Protein AF-A0A8S0UCQ6-F1 (afdb_monomer_lite)

Radius of gyration: 22.02 Å; chains: 1; bounding box: 32×69×56 Å

Organism: NCBI:txid158383

InterPro domains:
  IPR006773 Proteasomal ubiquitin receptor Rpn13/ADRM1 [PTHR12225] (1-92)
  IPR032368 RPN13, DEUBAD domain [PF16550] (2-81)
  IPR038108 RPN13, DEUBAD domain superfamily [G3DSA:1.10.2020.20] (1-86)

Sequence (111 aa):
LGLGDILKPEFILPLIDELPLEQQLGQWTSEELIELLQCSPFRQQLDSFTYVLRTGQIDLTQFGINPSKYKLTAPSFLEALEDYVSDESEQLGSDLRSQPCNRGDPVDEGQ

Secondary structure (DSSP, 8-state):
--HHHHS-HHHHHHHHHHS-HHHHS-S--HHHHHHHHH-HHHHHHHHHHHHHHHHT---GGGGT--TTTS-SSHHHHHHHHHHHHHHHHHHHTTTTS--------------

Structure (mmCIF, N/CA/C/O backbone):
data_AF-A0A8S0UCQ6-F1
#
_entry.id   AF-A0A8S0UCQ6-F1
#
loop_
_atom_site.group_PDB
_atom_site.id
_atom_site.type_symbol
_atom_site.label_atom_id
_atom_site.label_alt_id
_atom_site.label_comp_id
_atom_site.label_asym_id
_atom_site.label_entity_id
_atom_site.label_seq_id
_atom_site.pdbx_PDB_ins_code
_atom_site.Cartn_x
_atom_site.Cartn_y
_atom_site.Cartn_z
_atom_site.occupancy
_atom_site.B_iso_or_equiv
_atom_site.auth_seq_id
_atom_site.auth_comp_id
_atom_site.auth_asym_id
_atom_site.auth_atom_id
_atom_site.pdbx_PDB_model_num
ATOM 1 N N . LEU A 1 1 ? -7.360 6.181 -10.406 1.00 63.56 1 LEU A N 1
ATOM 2 C CA . LEU A 1 1 ? -7.220 4.771 -10.006 1.00 63.56 1 LEU A CA 1
ATOM 3 C C . LEU A 1 1 ? -5.779 4.512 -9.609 1.00 63.56 1 LEU A C 1
ATOM 5 O O . LEU A 1 1 ? -4.982 3.972 -10.377 1.00 63.56 1 LEU A O 1
ATOM 9 N N . GLY A 1 2 ? -5.440 5.047 -8.441 1.00 75.19 2 GLY A N 1
ATOM 10 C CA . GLY A 1 2 ? -4.283 4.659 -7.643 1.00 75.19 2 GLY A CA 1
ATOM 11 C C . GLY A 1 2 ? -4.736 3.897 -6.402 1.00 75.19 2 GLY A C 1
ATOM 12 O O . GLY A 1 2 ? -5.935 3.758 -6.165 1.00 75.19 2 GLY A O 1
ATOM 13 N N . LEU A 1 3 ? -3.792 3.423 -5.593 1.00 80.94 3 LEU A N 1
ATOM 14 C CA . LEU A 1 3 ? -4.120 2.652 -4.388 1.00 80.94 3 LEU A CA 1
ATOM 15 C C . LEU A 1 3 ? -4.932 3.472 -3.369 1.00 80.94 3 LEU A C 1
ATOM 17 O O . LEU A 1 3 ? -5.806 2.930 -2.702 1.00 80.94 3 LEU A O 1
ATOM 21 N N . GLY A 1 4 ? -4.741 4.795 -3.323 1.00 82.50 4 GLY A N 1
ATOM 22 C CA . GLY A 1 4 ? -5.545 5.692 -2.483 1.00 82.50 4 GLY A CA 1
ATOM 23 C C . GLY A 1 4 ? -7.031 5.793 -2.870 1.00 82.50 4 GLY A C 1
ATOM 24 O O . GLY A 1 4 ? -7.839 6.232 -2.047 1.00 82.50 4 GLY A O 1
ATOM 25 N N . ASP A 1 5 ? -7.403 5.385 -4.092 1.00 83.50 5 ASP A N 1
ATOM 26 C CA . ASP A 1 5 ? -8.805 5.282 -4.523 1.00 83.50 5 ASP A CA 1
ATOM 27 C C . ASP A 1 5 ? -9.465 3.981 -4.035 1.00 83.50 5 ASP A C 1
ATOM 29 O O . ASP A 1 5 ? -10.686 3.938 -3.901 1.00 83.50 5 ASP A O 1
ATOM 33 N N . ILE A 1 6 ? -8.657 2.942 -3.791 1.00 84.31 6 ILE A N 1
ATOM 34 C CA . ILE A 1 6 ? -9.086 1.598 -3.376 1.00 84.31 6 ILE A CA 1
ATOM 35 C C . ILE A 1 6 ? -9.150 1.515 -1.847 1.00 84.31 6 ILE A C 1
ATOM 37 O O . ILE A 1 6 ? -10.105 0.984 -1.294 1.00 84.31 6 ILE A O 1
ATOM 41 N N . LEU A 1 7 ? -8.182 2.119 -1.152 1.00 84.50 7 LEU A N 1
ATOM 42 C CA . LEU A 1 7 ? -8.094 2.142 0.314 1.00 84.50 7 LEU A CA 1
ATOM 43 C C . LEU A 1 7 ? -8.997 3.207 0.958 1.00 84.50 7 LEU A C 1
ATOM 45 O O . LEU A 1 7 ? -8.630 3.852 1.942 1.00 84.50 7 LEU A O 1
ATOM 49 N N . LYS A 1 8 ? -10.173 3.461 0.379 1.00 85.69 8 LYS A N 1
ATOM 50 C CA . LYS A 1 8 ? -11.120 4.411 0.964 1.00 85.69 8 LYS A CA 1
ATOM 51 C C . LYS A 1 8 ? -11.872 3.776 2.134 1.00 85.69 8 LYS A C 1
ATOM 53 O O . LYS A 1 8 ? -12.221 2.601 2.053 1.00 85.69 8 LYS A O 1
ATOM 58 N N . PRO A 1 9 ? -12.214 4.561 3.171 1.00 84.50 9 PRO A N 1
ATOM 59 C CA . PRO A 1 9 ? -12.969 4.072 4.324 1.00 84.50 9 PRO A CA 1
ATOM 60 C C . PRO A 1 9 ? -14.254 3.338 3.931 1.00 84.50 9 PRO A C 1
ATOM 62 O O . PRO A 1 9 ? -14.562 2.308 4.511 1.00 84.50 9 PRO A O 1
ATOM 65 N N . GLU A 1 10 ? -14.957 3.817 2.900 1.00 87.19 10 GLU A N 1
ATOM 66 C CA . GLU A 1 10 ? -16.186 3.199 2.382 1.00 87.19 10 GLU A CA 1
ATOM 67 C C . GLU A 1 10 ? -16.016 1.749 1.896 1.00 87.19 10 GLU A C 1
ATOM 69 O O . GLU A 1 10 ? -16.975 0.983 1.933 1.00 87.19 10 GLU A O 1
ATOM 74 N N . PHE A 1 11 ? -14.808 1.364 1.473 1.00 86.00 11 PHE A N 1
ATOM 75 C CA . PHE A 1 11 ? -14.488 0.000 1.045 1.00 86.00 11 PHE A CA 1
ATOM 76 C C . PHE A 1 11 ? -13.782 -0.805 2.132 1.00 86.00 11 PHE A C 1
ATOM 78 O O . PHE A 1 11 ? -13.908 -2.023 2.159 1.00 86.00 11 PHE A O 1
ATOM 85 N N . ILE A 1 12 ? -13.046 -0.138 3.023 1.00 84.62 12 ILE A N 1
ATOM 86 C CA . ILE A 1 12 ? -12.258 -0.803 4.062 1.00 84.62 12 ILE A CA 1
ATOM 87 C C . ILE A 1 12 ? -13.103 -1.131 5.293 1.00 84.62 12 ILE A C 1
ATOM 89 O O . ILE A 1 12 ? -12.995 -2.240 5.791 1.00 84.62 12 ILE A O 1
ATOM 93 N N . LEU A 1 13 ? -13.982 -0.234 5.752 1.00 84.00 13 LEU A N 1
ATOM 94 C CA . LEU A 1 13 ? -14.845 -0.462 6.921 1.00 84.00 13 LEU A CA 1
ATOM 95 C C . LEU A 1 13 ? -15.597 -1.808 6.905 1.00 84.00 13 LEU A C 1
ATOM 97 O O . LEU A 1 13 ? -15.475 -2.536 7.885 1.00 84.00 13 LEU A O 1
ATOM 101 N N . PRO A 1 14 ? -16.306 -2.199 5.825 1.00 84.75 14 PRO A N 1
ATOM 102 C CA . PRO A 1 14 ? -16.967 -3.505 5.799 1.00 84.75 14 PRO A CA 1
ATOM 103 C C . PRO A 1 14 ? -15.980 -4.682 5.883 1.00 84.75 14 PRO A C 1
ATOM 105 O O . PRO A 1 14 ? -16.322 -5.717 6.438 1.00 84.75 14 PRO A O 1
ATOM 108 N N . LEU A 1 15 ? -14.743 -4.524 5.394 1.00 81.94 15 LEU A N 1
ATOM 109 C CA . LEU A 1 15 ? -13.702 -5.552 5.503 1.00 81.94 15 LEU A CA 1
ATOM 110 C C . LEU A 1 15 ? -13.125 -5.643 6.920 1.00 81.94 15 LEU A C 1
ATOM 112 O O . LEU A 1 15 ? -12.771 -6.733 7.353 1.00 81.94 15 LEU A O 1
ATOM 116 N N . ILE A 1 16 ? -13.035 -4.520 7.642 1.00 79.31 16 ILE A N 1
ATOM 117 C CA . ILE A 1 16 ? -12.630 -4.505 9.056 1.00 79.31 16 ILE A CA 1
ATOM 118 C C . ILE A 1 16 ? -13.624 -5.302 9.902 1.00 79.31 16 ILE A C 1
ATOM 120 O O . ILE A 1 16 ? -13.202 -6.039 10.785 1.00 79.31 16 ILE A O 1
ATOM 124 N N . ASP A 1 17 ? -14.921 -5.170 9.625 1.00 77.00 17 ASP A N 1
ATOM 125 C CA . ASP A 1 17 ? -15.963 -5.877 10.375 1.00 77.00 17 ASP A CA 1
ATOM 126 C C . ASP A 1 17 ? -15.998 -7.386 10.063 1.00 77.00 17 ASP A C 1
ATOM 128 O O . ASP A 1 17 ? -16.391 -8.189 10.912 1.00 77.00 17 ASP A O 1
ATOM 132 N N . GLU A 1 18 ? -15.597 -7.787 8.853 1.00 80.00 18 GLU A N 1
ATOM 133 C CA . GLU A 1 18 ? -15.599 -9.189 8.413 1.00 80.00 18 GLU A CA 1
ATOM 134 C C . GLU A 1 18 ? -14.298 -9.942 8.740 1.00 80.00 18 GLU A C 1
ATOM 136 O O . GLU A 1 18 ? -14.313 -11.169 8.870 1.00 80.00 18 GLU A O 1
ATOM 141 N N . LEU A 1 19 ? -13.172 -9.236 8.880 1.00 73.81 19 LEU A N 1
ATOM 142 C CA . LEU A 1 19 ? -11.853 -9.829 9.096 1.00 73.81 19 LEU A CA 1
ATOM 143 C C . LEU A 1 19 ? -11.388 -9.634 10.547 1.00 73.81 19 LEU A C 1
ATOM 145 O O . LEU A 1 19 ? -11.574 -8.560 11.112 1.00 73.81 19 LEU A O 1
ATOM 149 N N . PRO A 1 20 ? -10.691 -10.612 11.157 1.00 68.50 20 PRO A N 1
ATOM 150 C CA . PRO A 1 20 ? -10.095 -10.462 12.484 1.00 68.50 20 PRO A CA 1
ATOM 151 C C . PRO A 1 20 ? -8.831 -9.583 12.421 1.00 68.50 20 PRO A C 1
ATOM 153 O O . PRO A 1 20 ? -7.723 -10.021 12.732 1.00 68.50 20 PRO A O 1
ATOM 156 N N . LEU A 1 21 ? -8.979 -8.330 11.988 1.00 68.00 21 LEU A N 1
ATOM 157 C CA . LEU A 1 21 ? -7.877 -7.407 11.718 1.00 68.00 21 LEU A CA 1
ATOM 158 C C . LEU A 1 21 ? -7.006 -7.129 12.940 1.00 68.00 21 LEU A C 1
ATOM 160 O O . LEU A 1 21 ? -5.801 -6.941 12.800 1.00 68.00 21 LEU A O 1
ATOM 164 N N . GLU A 1 22 ? -7.588 -7.183 14.130 1.00 65.69 22 GLU A N 1
ATOM 165 C CA . GLU A 1 22 ? -6.890 -7.032 15.409 1.00 65.69 22 GLU A CA 1
ATOM 166 C C . GLU A 1 22 ? -5.802 -8.108 15.607 1.00 65.69 22 GLU A C 1
ATOM 168 O O . GLU A 1 22 ? -4.804 -7.880 16.284 1.00 65.69 22 GLU A O 1
ATOM 173 N N . GLN A 1 23 ? -5.942 -9.285 14.983 1.00 65.81 23 GLN A N 1
ATOM 174 C CA . GLN A 1 23 ? -4.930 -10.349 15.044 1.00 65.81 23 GLN A CA 1
ATOM 175 C C . GLN A 1 23 ? -3.798 -10.148 14.029 1.00 65.81 23 GLN A C 1
ATOM 177 O O . GLN A 1 23 ? -2.691 -10.634 14.245 1.00 65.81 23 GLN A O 1
ATOM 182 N N . GLN A 1 24 ? -4.063 -9.430 12.937 1.00 66.25 24 GLN A N 1
ATOM 183 C CA . GLN A 1 24 ? -3.153 -9.268 11.796 1.00 66.25 24 GLN A CA 1
ATOM 184 C C . GLN A 1 24 ? -2.380 -7.943 11.839 1.00 66.25 24 GLN A C 1
ATOM 186 O O . GLN A 1 24 ? -1.185 -7.898 11.560 1.00 66.25 24 GLN A O 1
ATOM 191 N N . LEU A 1 25 ? -3.043 -6.859 12.237 1.00 67.12 25 LEU A N 1
ATOM 192 C CA . LEU A 1 25 ? -2.465 -5.516 12.341 1.00 67.12 25 LEU A CA 1
ATOM 193 C C . LEU A 1 25 ? -1.882 -5.233 13.733 1.00 67.12 25 LEU A C 1
ATOM 195 O O . LEU A 1 25 ? -1.276 -4.186 13.964 1.00 67.12 25 LEU A O 1
ATOM 199 N N . GLY A 1 26 ? -2.032 -6.179 14.663 1.00 72.44 26 GLY A N 1
ATOM 200 C CA . GLY A 1 26 ? -1.531 -6.077 16.026 1.00 72.44 26 GLY A CA 1
ATOM 201 C C . GLY A 1 26 ? -2.344 -5.093 16.868 1.00 72.44 26 GLY A C 1
ATOM 202 O O . GLY A 1 26 ? -3.549 -5.232 17.014 1.00 7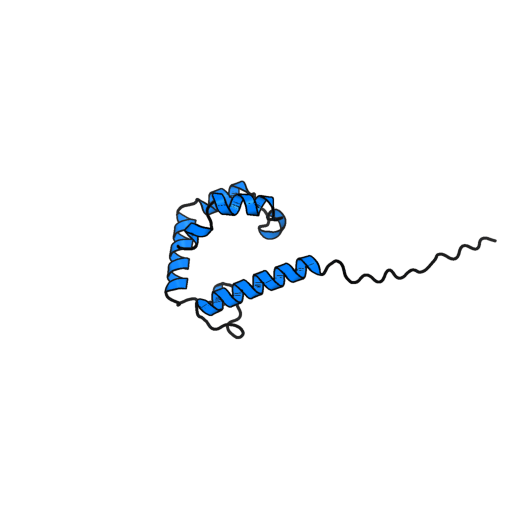2.44 26 GLY A O 1
ATOM 203 N N . GLN A 1 27 ? -1.675 -4.103 17.466 1.00 68.62 27 GLN A N 1
ATOM 204 C CA . GLN A 1 27 ? -2.263 -3.206 18.477 1.00 68.62 27 GLN A CA 1
ATOM 205 C C . GLN A 1 27 ? -3.147 -2.080 17.904 1.00 68.62 27 GLN A C 1
ATOM 207 O O . GLN A 1 27 ? -3.560 -1.199 18.651 1.00 68.62 27 GLN A O 1
ATOM 212 N N . TRP A 1 28 ? -3.395 -2.079 16.595 1.00 78.12 28 TRP A N 1
ATOM 213 C CA . TRP A 1 28 ? -4.130 -1.015 15.917 1.00 78.12 28 TRP A CA 1
ATOM 214 C C . TRP A 1 28 ? -5.630 -1.266 16.005 1.00 78.12 28 TRP A C 1
ATOM 216 O O . TRP A 1 28 ? -6.113 -2.332 15.626 1.00 78.12 28 TRP A O 1
ATOM 226 N N . THR A 1 29 ? -6.370 -0.266 16.465 1.00 82.75 29 THR A N 1
ATOM 227 C CA . THR A 1 29 ? -7.832 -0.278 16.427 1.00 82.75 29 THR A CA 1
ATOM 228 C C . THR A 1 29 ? -8.355 0.060 15.032 1.00 82.75 29 THR A C 1
ATOM 230 O O . THR A 1 29 ? -7.687 0.711 14.222 1.00 82.75 29 THR A O 1
ATOM 233 N N . SER A 1 30 ? -9.597 -0.342 14.761 1.00 81.50 30 SER A N 1
ATOM 234 C CA . SER A 1 30 ? -10.342 0.007 13.547 1.00 81.50 30 SER A CA 1
ATOM 235 C C . SER A 1 30 ? -10.306 1.508 13.255 1.00 81.50 30 SER A C 1
ATOM 237 O O . SER A 1 30 ? -10.090 1.927 12.121 1.00 81.50 30 SER A O 1
ATOM 239 N N . GLU A 1 31 ? -10.502 2.326 14.291 1.00 84.56 31 GLU A N 1
ATOM 240 C CA . GLU A 1 31 ? -10.544 3.784 14.185 1.00 84.56 31 GLU A CA 1
ATOM 241 C C . GLU A 1 31 ? -9.170 4.366 13.839 1.00 84.56 31 GLU A C 1
ATOM 243 O O . GLU A 1 31 ? -9.074 5.170 12.911 1.00 84.56 31 GLU A O 1
ATOM 248 N N . GLU A 1 32 ? -8.103 3.906 14.500 1.00 87.00 32 GLU A N 1
ATOM 249 C CA . GLU A 1 32 ? -6.725 4.337 14.216 1.00 87.00 32 GLU A CA 1
ATOM 250 C C . GLU A 1 32 ? -6.293 3.977 12.791 1.00 87.00 32 GLU A C 1
ATOM 252 O O . GLU A 1 32 ? -5.628 4.767 12.114 1.00 87.00 32 GLU A O 1
ATOM 257 N N . LEU A 1 33 ? -6.698 2.803 12.294 1.00 85.75 33 LEU A N 1
ATOM 258 C CA . LEU A 1 33 ? -6.441 2.418 10.911 1.00 85.75 33 LEU A CA 1
ATOM 259 C C . LEU A 1 33 ? -7.158 3.353 9.932 1.00 85.75 33 LEU A C 1
ATOM 261 O O . LEU A 1 33 ? -6.545 3.838 8.980 1.00 85.75 33 LEU A O 1
ATOM 265 N N . ILE A 1 34 ? -8.441 3.637 10.152 1.00 87.56 34 ILE A N 1
ATOM 266 C CA . ILE A 1 34 ? -9.197 4.542 9.280 1.00 87.56 34 ILE A CA 1
ATOM 267 C C . ILE A 1 34 ? -8.611 5.957 9.315 1.00 87.56 34 ILE A C 1
ATOM 269 O O . ILE A 1 34 ? -8.490 6.589 8.261 1.00 87.56 34 ILE A O 1
ATOM 273 N N . GLU A 1 35 ? -8.194 6.441 10.484 1.00 89.81 35 GLU A N 1
ATOM 274 C CA . GLU A 1 35 ? -7.519 7.730 10.628 1.00 89.81 35 GLU A CA 1
ATOM 275 C C . GLU A 1 35 ? -6.205 7.764 9.832 1.00 89.81 35 GLU A C 1
ATOM 277 O O . GLU A 1 35 ? -5.967 8.703 9.064 1.00 89.81 35 GLU A O 1
ATOM 282 N N . LEU A 1 36 ? -5.392 6.703 9.905 1.00 88.94 36 LEU A N 1
ATOM 283 C CA . LEU A 1 36 ? -4.178 6.568 9.098 1.00 88.94 36 LEU A CA 1
ATOM 284 C C . LEU A 1 36 ? -4.484 6.597 7.593 1.00 88.94 36 LEU A C 1
ATOM 286 O O . LEU A 1 36 ? -3.844 7.348 6.855 1.00 88.94 36 LEU A O 1
ATOM 290 N N . LEU A 1 37 ? -5.479 5.832 7.129 1.00 87.50 37 LEU A N 1
ATOM 291 C CA . LEU A 1 37 ? -5.885 5.781 5.714 1.00 87.50 37 LEU A CA 1
ATOM 292 C C . LEU A 1 37 ? -6.399 7.135 5.186 1.00 87.50 37 LEU A C 1
ATOM 294 O O . LEU A 1 37 ? -6.393 7.405 3.977 1.00 87.50 37 LEU A O 1
ATOM 298 N N . GLN A 1 38 ? -6.869 8.006 6.075 1.00 87.75 38 GLN A N 1
ATOM 299 C CA . GLN A 1 38 ? -7.299 9.365 5.749 1.00 87.75 38 GLN A CA 1
ATOM 300 C C . GLN A 1 38 ? -6.170 10.397 5.874 1.00 87.75 38 GLN A C 1
ATOM 302 O O . GLN A 1 38 ? -6.277 11.491 5.316 1.00 87.75 38 GLN A O 1
ATOM 307 N N . CYS A 1 39 ? -5.070 10.050 6.538 1.00 92.38 39 CYS A N 1
ATOM 308 C CA . CYS A 1 39 ? -3.968 10.956 6.806 1.00 92.38 39 CYS A CA 1
ATOM 309 C C . CYS A 1 39 ? -3.253 11.381 5.509 1.00 92.38 39 CYS A C 1
ATOM 311 O O . CYS A 1 39 ? -2.808 10.559 4.704 1.00 92.38 39 CYS A O 1
ATOM 313 N N . SER A 1 40 ? -3.113 12.696 5.310 1.00 89.19 40 SER A N 1
ATOM 314 C CA . SER A 1 40 ? -2.454 13.297 4.137 1.00 89.19 40 SER A CA 1
ATOM 315 C C . SER A 1 40 ? -1.058 12.721 3.827 1.00 89.19 40 SER A C 1
ATOM 317 O O . SER A 1 40 ? -0.847 12.302 2.686 1.00 89.19 40 SER A O 1
ATOM 319 N N . PRO A 1 41 ? -0.109 12.625 4.786 1.00 88.75 41 PRO A N 1
ATOM 320 C CA . PRO A 1 41 ? 1.205 12.031 4.524 1.00 88.75 41 PRO A CA 1
ATOM 321 C C . PRO A 1 41 ? 1.116 10.582 4.040 1.00 88.75 41 PRO A C 1
ATOM 323 O O . PRO A 1 41 ? 1.807 10.215 3.095 1.00 88.75 41 PRO A O 1
ATOM 326 N N . PHE A 1 42 ? 0.225 9.780 4.621 1.00 88.94 42 PHE A N 1
ATOM 327 C CA . PHE A 1 42 ? 0.044 8.393 4.208 1.00 88.94 42 PHE A CA 1
ATOM 328 C C . PHE A 1 42 ? -0.527 8.292 2.786 1.00 88.94 42 PHE A C 1
ATOM 330 O O . PHE A 1 42 ? -0.041 7.516 1.962 1.00 88.94 42 PHE A O 1
ATOM 337 N N . ARG A 1 43 ? -1.491 9.150 2.431 1.00 87.69 43 ARG A N 1
ATOM 338 C CA . ARG A 1 43 ? -2.004 9.239 1.054 1.00 87.69 43 ARG A CA 1
ATOM 339 C C . ARG A 1 43 ? -0.924 9.643 0.052 1.00 87.69 43 ARG A C 1
ATOM 341 O O . ARG A 1 43 ? -0.840 9.050 -1.017 1.00 87.69 43 ARG A O 1
ATOM 348 N N . GLN A 1 44 ? -0.047 10.578 0.414 1.00 87.81 44 GLN A N 1
ATOM 349 C CA . GLN A 1 44 ? 1.096 10.948 -0.427 1.00 87.81 44 GLN A CA 1
ATOM 350 C C . GLN A 1 44 ? 2.097 9.797 -0.593 1.00 87.81 44 GLN A C 1
ATOM 352 O O . GLN A 1 44 ? 2.657 9.620 -1.680 1.00 87.81 44 GLN A O 1
ATOM 357 N N . GLN A 1 45 ? 2.306 8.991 0.452 1.00 85.44 45 GLN A N 1
ATOM 358 C CA . GLN A 1 45 ? 3.118 7.776 0.365 1.00 85.44 45 GLN A CA 1
ATOM 359 C C . GLN A 1 45 ? 2.488 6.761 -0.598 1.00 85.44 45 GLN A C 1
ATOM 361 O O . GLN A 1 45 ? 3.184 6.237 -1.466 1.00 85.44 45 GLN A O 1
ATOM 366 N N . LEU A 1 46 ? 1.173 6.551 -0.520 1.00 85.88 46 LEU A N 1
ATOM 367 C CA . LEU A 1 46 ? 0.420 5.693 -1.441 1.00 85.88 46 LEU A CA 1
ATOM 368 C C . LEU A 1 46 ? 0.459 6.174 -2.891 1.00 85.88 46 LEU A C 1
ATOM 370 O O . LEU A 1 46 ? 0.578 5.356 -3.805 1.00 85.88 46 LEU A O 1
ATOM 374 N N . ASP A 1 47 ? 0.368 7.480 -3.120 1.00 84.25 47 ASP A N 1
ATOM 375 C CA . ASP A 1 47 ? 0.450 8.060 -4.461 1.00 84.25 47 ASP A CA 1
ATOM 376 C C . ASP A 1 47 ? 1.858 7.910 -5.044 1.00 84.25 47 ASP A C 1
ATOM 378 O O . ASP A 1 47 ? 2.017 7.493 -6.195 1.00 84.25 47 ASP A O 1
ATOM 382 N N . SER A 1 48 ? 2.887 8.160 -4.230 1.00 82.12 48 SER A N 1
ATOM 383 C CA . SER A 1 48 ? 4.289 7.937 -4.604 1.00 82.12 48 SER A CA 1
ATOM 384 C C . SER A 1 48 ? 4.535 6.467 -4.940 1.00 82.12 48 SER A C 1
ATOM 386 O O . SER A 1 48 ? 5.132 6.148 -5.966 1.00 82.12 48 SER A O 1
ATOM 388 N N . PHE A 1 49 ? 3.998 5.557 -4.129 1.00 81.44 49 PHE A N 1
ATOM 389 C CA . PHE A 1 49 ? 4.089 4.122 -4.363 1.00 81.44 49 PHE A CA 1
ATOM 390 C C . PHE A 1 49 ? 3.323 3.682 -5.621 1.00 81.44 49 PHE A C 1
ATOM 392 O O . PHE A 1 49 ? 3.856 2.941 -6.445 1.00 81.44 49 PHE A O 1
ATOM 399 N N . THR A 1 50 ? 2.117 4.210 -5.847 1.00 83.12 50 THR A N 1
ATOM 400 C CA . THR A 1 50 ? 1.339 3.987 -7.078 1.00 83.12 50 THR A CA 1
ATOM 401 C C . THR A 1 50 ? 2.123 4.436 -8.313 1.00 83.12 50 THR A C 1
ATOM 403 O O . THR A 1 50 ? 2.115 3.759 -9.342 1.00 83.12 50 THR A O 1
ATOM 406 N N . TYR A 1 51 ? 2.810 5.575 -8.235 1.00 79.75 51 TYR A N 1
ATOM 407 C CA . TYR A 1 51 ? 3.660 6.065 -9.315 1.00 79.75 51 TYR A CA 1
ATOM 408 C C . TYR A 1 51 ? 4.845 5.125 -9.580 1.00 79.75 51 TYR A C 1
ATOM 410 O O . TYR A 1 51 ? 5.125 4.792 -10.733 1.00 79.75 51 TYR A O 1
ATOM 418 N N . VAL A 1 52 ? 5.501 4.629 -8.531 1.00 78.94 52 VAL A N 1
ATOM 419 C CA . VAL A 1 52 ? 6.585 3.642 -8.650 1.00 78.94 52 VAL A CA 1
ATOM 420 C C . VAL A 1 52 ? 6.087 2.341 -9.293 1.00 78.94 52 VAL A C 1
ATOM 422 O O . VAL A 1 52 ? 6.702 1.847 -10.238 1.00 78.94 52 VAL A O 1
ATOM 425 N N . LEU A 1 53 ? 4.926 1.835 -8.869 1.00 77.12 53 LEU A N 1
ATOM 426 C CA . LEU A 1 53 ? 4.278 0.674 -9.486 1.00 77.12 53 LEU A CA 1
ATOM 427 C C . LEU A 1 53 ? 3.986 0.907 -10.973 1.00 77.12 53 LEU A C 1
ATOM 429 O O . LEU A 1 53 ? 4.278 0.057 -11.806 1.00 77.12 53 LEU A O 1
ATOM 433 N N . ARG A 1 54 ? 3.468 2.079 -11.349 1.00 76.75 54 ARG A N 1
ATOM 434 C CA . ARG A 1 54 ? 3.201 2.398 -12.763 1.00 76.75 54 ARG A CA 1
ATOM 435 C C . ARG A 1 54 ? 4.464 2.524 -13.605 1.00 76.75 54 ARG A C 1
ATOM 437 O O . ARG A 1 54 ? 4.441 2.194 -14.786 1.00 76.75 54 ARG A O 1
ATOM 444 N N . THR A 1 55 ? 5.543 3.030 -13.018 1.00 80.94 55 THR A N 1
ATOM 445 C CA . THR A 1 55 ? 6.825 3.217 -13.711 1.00 80.94 55 THR A CA 1
ATOM 446 C C . THR A 1 55 ? 7.679 1.950 -13.736 1.00 80.94 55 THR A C 1
ATOM 448 O O . THR A 1 55 ? 8.639 1.886 -14.500 1.00 80.94 55 THR A O 1
ATOM 451 N N . GLY A 1 56 ? 7.329 0.932 -12.943 1.00 72.19 56 GLY A N 1
ATOM 452 C CA . GLY A 1 56 ? 7.992 -0.371 -12.921 1.00 72.19 56 GLY A CA 1
ATOM 453 C C . GLY A 1 56 ? 9.349 -0.391 -12.215 1.00 72.19 56 GLY A C 1
ATOM 454 O O . GLY A 1 56 ? 9.980 -1.443 -12.180 1.00 72.19 56 GLY A O 1
ATOM 455 N N . GLN A 1 57 ? 9.798 0.731 -11.645 1.00 70.38 57 GLN A N 1
ATOM 456 C CA . GLN A 1 57 ? 11.067 0.839 -10.919 1.00 70.38 57 GLN A CA 1
ATOM 457 C C . GLN A 1 57 ? 10.888 0.488 -9.440 1.00 70.38 57 GLN A C 1
ATOM 459 O O . GLN A 1 57 ? 10.985 1.356 -8.578 1.00 70.38 57 GLN A O 1
ATOM 464 N N . ILE A 1 58 ? 10.597 -0.778 -9.144 1.00 73.00 58 ILE A N 1
ATOM 465 C CA . ILE A 1 58 ? 10.347 -1.234 -7.774 1.00 73.00 58 ILE A CA 1
ATOM 466 C C . ILE A 1 58 ? 11.479 -2.143 -7.293 1.00 73.00 58 ILE A C 1
ATOM 468 O O . ILE A 1 58 ? 11.858 -3.103 -7.966 1.00 73.00 58 ILE A O 1
ATOM 472 N N . ASP A 1 59 ? 12.011 -1.849 -6.110 1.00 72.44 59 ASP A N 1
ATOM 473 C CA . ASP A 1 59 ? 12.915 -2.752 -5.407 1.00 72.44 59 ASP A CA 1
ATOM 474 C C . ASP A 1 59 ? 12.088 -3.693 -4.524 1.00 72.44 59 ASP A C 1
ATOM 476 O O . ASP A 1 59 ? 11.701 -3.354 -3.406 1.00 72.44 59 ASP A O 1
ATOM 480 N N . LEU A 1 60 ? 11.788 -4.881 -5.055 1.00 68.06 60 LEU A N 1
ATOM 481 C CA . LEU A 1 60 ? 10.982 -5.899 -4.373 1.00 68.06 60 LEU A CA 1
ATOM 482 C C . LEU A 1 60 ? 11.606 -6.389 -3.062 1.00 68.06 60 LEU A C 1
ATOM 484 O O . LEU A 1 60 ? 10.883 -6.853 -2.181 1.00 68.06 60 LEU A O 1
ATOM 488 N N . THR A 1 61 ? 12.926 -6.255 -2.899 1.00 69.75 61 THR A N 1
ATOM 489 C CA . THR A 1 61 ? 13.605 -6.692 -1.673 1.00 69.75 61 THR A CA 1
ATOM 490 C C . THR A 1 61 ? 13.180 -5.872 -0.455 1.00 69.75 61 THR A C 1
ATOM 492 O O . THR A 1 61 ? 13.137 -6.406 0.652 1.00 69.75 61 THR A O 1
ATOM 495 N N . GLN A 1 62 ? 12.760 -4.617 -0.654 1.00 70.25 62 GLN A N 1
ATOM 496 C CA . GLN A 1 62 ? 12.233 -3.754 0.413 1.00 70.25 62 GLN A CA 1
ATOM 497 C C . GLN A 1 62 ? 10.847 -4.182 0.904 1.00 70.25 62 GLN A C 1
ATOM 499 O O . GLN A 1 62 ? 10.435 -3.793 1.992 1.00 70.25 62 GLN A O 1
ATOM 504 N N . PHE A 1 63 ? 10.151 -5.011 0.126 1.00 68.69 63 PHE A N 1
ATOM 505 C CA . PHE A 1 63 ? 8.849 -5.585 0.463 1.00 68.69 63 PHE A CA 1
ATOM 506 C C . PHE A 1 63 ? 8.968 -7.032 0.961 1.00 68.69 63 PHE A C 1
ATOM 508 O O . PHE A 1 63 ? 7.964 -7.722 1.083 1.00 68.69 63 PHE A O 1
ATOM 515 N N . GLY A 1 64 ? 10.191 -7.522 1.208 1.00 69.81 64 GLY A N 1
ATOM 516 C CA . GLY A 1 64 ? 10.432 -8.908 1.620 1.00 69.81 64 GLY A CA 1
ATOM 517 C C . GLY A 1 64 ? 10.194 -9.941 0.512 1.00 69.81 64 GLY A C 1
ATOM 518 O O . GLY A 1 64 ? 10.221 -11.142 0.775 1.00 69.81 64 GLY A O 1
ATOM 519 N N . ILE A 1 65 ? 9.989 -9.501 -0.733 1.00 73.94 65 ILE A N 1
ATOM 520 C CA . ILE A 1 65 ? 9.720 -10.379 -1.871 1.00 73.94 65 ILE A CA 1
ATOM 521 C C . ILE A 1 65 ? 11.050 -10.892 -2.430 1.00 73.94 65 ILE A C 1
ATOM 523 O O . ILE A 1 65 ? 11.964 -10.123 -2.738 1.00 73.94 65 ILE A O 1
ATOM 527 N N . ASN A 1 66 ? 11.162 -12.214 -2.578 1.00 74.19 66 ASN A N 1
ATOM 528 C CA . ASN A 1 66 ? 12.397 -12.848 -3.028 1.00 74.19 66 ASN A CA 1
ATOM 529 C C . ASN A 1 66 ? 12.642 -12.581 -4.530 1.00 74.19 66 ASN A C 1
ATOM 531 O O . ASN A 1 66 ? 11.887 -13.090 -5.369 1.00 74.19 66 ASN A O 1
ATOM 535 N N . PRO A 1 67 ? 13.728 -11.876 -4.901 1.00 68.81 67 PRO A N 1
ATOM 536 C CA . PRO A 1 67 ? 14.028 -11.534 -6.293 1.00 68.81 67 PRO A CA 1
ATOM 537 C C . PRO A 1 67 ? 14.398 -12.757 -7.150 1.00 68.81 67 PRO A C 1
ATOM 539 O O . PRO A 1 67 ? 14.461 -12.665 -8.374 1.00 68.81 67 PRO A O 1
ATOM 542 N N . SER A 1 68 ? 14.653 -13.909 -6.520 1.00 77.50 68 SER A N 1
ATOM 543 C CA . SER A 1 68 ? 14.897 -15.179 -7.213 1.00 77.50 68 SER A CA 1
ATOM 544 C C . SER A 1 68 ? 13.600 -15.830 -7.702 1.00 77.50 68 SER A C 1
ATOM 546 O O . SER A 1 68 ? 13.631 -16.563 -8.687 1.00 77.50 68 SER A O 1
ATOM 548 N N . LYS A 1 69 ? 12.473 -15.577 -7.014 1.00 76.44 69 LYS A N 1
ATOM 549 C CA . LYS A 1 69 ? 11.142 -16.097 -7.376 1.00 76.44 69 LYS A CA 1
ATOM 550 C C . LYS A 1 69 ? 10.417 -15.137 -8.326 1.00 76.44 69 LYS A C 1
ATOM 552 O O . LYS A 1 69 ? 9.783 -15.591 -9.270 1.00 76.44 69 LYS A O 1
ATOM 557 N N . TYR A 1 70 ? 10.587 -13.827 -8.134 1.00 75.12 70 TYR A N 1
ATOM 558 C CA . TYR A 1 70 ? 9.889 -12.795 -8.904 1.00 75.12 70 TYR A CA 1
ATOM 559 C C . TYR A 1 70 ? 10.861 -11.755 -9.464 1.00 75.12 70 TYR A C 1
ATOM 561 O O . TYR A 1 70 ? 11.774 -11.299 -8.780 1.00 75.12 70 TYR A O 1
ATOM 569 N N . LYS A 1 71 ? 10.665 -11.334 -10.719 1.00 69.62 71 LYS A N 1
ATOM 570 C CA . LYS A 1 71 ? 11.501 -10.289 -11.344 1.00 69.62 71 LYS A CA 1
ATOM 571 C C . LYS A 1 71 ? 11.243 -8.938 -10.672 1.00 69.62 71 LYS A C 1
ATOM 573 O O . LYS A 1 71 ? 10.106 -8.681 -10.308 1.00 69.62 71 LYS A O 1
ATOM 578 N N . LEU A 1 72 ? 12.224 -8.037 -10.609 1.00 69.81 72 LEU A N 1
ATOM 579 C CA . LEU A 1 72 ? 12.084 -6.668 -10.066 1.00 69.81 72 LEU A CA 1
ATOM 580 C C . LEU A 1 72 ? 11.228 -5.752 -10.971 1.00 69.81 72 LEU A C 1
ATOM 582 O O . LEU A 1 72 ? 11.707 -4.763 -11.516 1.00 69.81 72 LEU A O 1
ATOM 586 N N . THR A 1 73 ? 9.974 -6.130 -11.210 1.00 70.69 73 THR A N 1
ATOM 587 C CA . THR A 1 73 ? 9.025 -5.418 -12.068 1.00 70.69 73 THR A CA 1
ATOM 588 C C . THR A 1 73 ? 7.681 -5.312 -11.363 1.00 70.69 73 THR A C 1
ATOM 590 O O . THR A 1 73 ? 7.337 -6.166 -10.548 1.00 70.69 73 THR A O 1
ATOM 593 N N . ALA A 1 74 ? 6.903 -4.281 -11.686 1.00 72.00 74 ALA A N 1
ATOM 594 C CA . ALA A 1 74 ? 5.583 -4.095 -11.090 1.00 72.00 74 ALA A CA 1
ATOM 595 C C . ALA A 1 74 ? 4.603 -5.264 -11.329 1.00 72.00 74 ALA A C 1
ATOM 597 O O . ALA A 1 74 ? 3.903 -5.621 -10.387 1.00 72.00 74 ALA A O 1
ATOM 598 N N . PRO A 1 75 ? 4.567 -5.922 -12.507 1.00 73.12 75 PRO A N 1
ATOM 599 C CA . PRO A 1 75 ? 3.784 -7.146 -12.676 1.00 73.12 75 PRO A CA 1
ATOM 600 C C . PRO A 1 75 ? 4.163 -8.247 -11.684 1.00 73.12 75 PRO A C 1
ATOM 602 O O . PRO A 1 75 ? 3.280 -8.835 -11.074 1.00 73.12 75 PRO A O 1
ATOM 605 N N . SER A 1 76 ? 5.459 -8.477 -11.454 1.00 76.06 76 SER A N 1
ATOM 606 C CA . SER A 1 76 ? 5.887 -9.502 -10.499 1.00 76.06 76 SER A CA 1
ATOM 607 C C . SER A 1 76 ? 5.685 -9.101 -9.035 1.00 76.06 76 SER A C 1
ATOM 609 O O . SER A 1 76 ? 5.602 -9.981 -8.189 1.00 76.06 76 SER A O 1
ATOM 611 N N . PHE A 1 77 ? 5.582 -7.803 -8.714 1.00 78.38 77 PHE A N 1
ATOM 612 C CA . PHE A 1 77 ? 5.092 -7.369 -7.398 1.00 78.38 77 PHE A CA 1
ATOM 613 C C . PHE A 1 77 ? 3.649 -7.833 -7.176 1.00 78.38 77 PHE A C 1
ATOM 615 O O . PHE A 1 77 ? 3.332 -8.365 -6.119 1.00 78.38 77 PHE A O 1
ATOM 622 N N . LEU A 1 78 ? 2.783 -7.632 -8.175 1.00 81.06 78 LEU A N 1
ATOM 623 C CA . LEU A 1 78 ? 1.373 -8.016 -8.088 1.00 81.06 78 LEU A CA 1
ATOM 624 C C . LEU A 1 78 ? 1.207 -9.538 -8.035 1.00 81.06 78 LEU A C 1
ATOM 626 O O . LEU A 1 78 ? 0.414 -10.021 -7.240 1.00 81.06 78 LEU A O 1
ATOM 630 N N . GLU A 1 79 ? 2.001 -10.276 -8.812 1.00 81.75 79 GLU A N 1
ATOM 631 C CA . GLU A 1 79 ? 2.049 -11.745 -8.769 1.00 81.75 79 GLU A CA 1
ATOM 632 C C . GLU A 1 79 ? 2.518 -12.255 -7.396 1.00 81.75 79 GLU A C 1
ATOM 634 O O . GLU A 1 79 ? 1.910 -13.148 -6.819 1.00 81.75 79 GLU A O 1
ATOM 639 N N . ALA A 1 80 ? 3.558 -11.642 -6.820 1.00 82.38 80 ALA A N 1
ATOM 640 C CA . ALA A 1 80 ? 4.019 -11.986 -5.477 1.00 82.38 80 ALA A CA 1
ATOM 641 C C . ALA A 1 80 ? 2.978 -11.674 -4.391 1.00 82.38 80 ALA A C 1
ATOM 643 O O . ALA A 1 80 ? 2.875 -12.411 -3.413 1.00 82.38 80 ALA A O 1
ATOM 644 N N . LEU A 1 81 ? 2.216 -10.589 -4.557 1.00 80.19 81 LEU A N 1
ATOM 645 C CA . LEU A 1 81 ? 1.134 -10.223 -3.648 1.00 80.19 81 LEU A CA 1
ATOM 646 C C . LEU A 1 81 ? -0.038 -11.213 -3.739 1.00 80.19 81 LEU A C 1
ATOM 648 O O . LEU A 1 81 ? -0.576 -11.605 -2.709 1.00 80.19 81 LEU A O 1
ATOM 652 N N . GLU A 1 82 ? -0.416 -11.632 -4.947 1.00 81.38 82 GLU A N 1
ATOM 653 C CA . GLU A 1 82 ? -1.472 -12.628 -5.176 1.00 81.38 82 GLU A CA 1
ATOM 654 C C . GLU A 1 82 ? -1.110 -13.995 -4.576 1.00 81.38 82 GLU A C 1
ATOM 656 O O . GLU A 1 82 ? -1.941 -14.604 -3.899 1.00 81.38 82 GLU A O 1
ATOM 661 N N . ASP A 1 83 ? 0.142 -14.432 -4.741 1.00 83.38 83 ASP A N 1
ATOM 662 C CA . ASP A 1 83 ? 0.665 -15.647 -4.107 1.00 83.38 83 ASP A CA 1
ATOM 663 C C . ASP A 1 83 ? 0.614 -15.548 -2.573 1.00 83.38 83 ASP A C 1
ATOM 665 O O . ASP A 1 83 ? 0.178 -16.488 -1.916 1.00 83.38 83 ASP A O 1
ATOM 669 N N . TYR A 1 84 ? 1.009 -14.406 -1.994 1.00 76.88 84 TYR A N 1
ATOM 670 C CA . TYR A 1 84 ? 0.995 -14.205 -0.539 1.00 76.88 84 TYR A CA 1
ATOM 671 C C . TYR A 1 84 ? -0.425 -14.268 0.044 1.00 76.88 84 TYR A C 1
ATOM 673 O O . TYR A 1 84 ? -0.654 -14.935 1.049 1.00 76.88 84 TYR A O 1
ATOM 681 N N . VAL A 1 85 ? -1.395 -13.618 -0.609 1.00 72.12 85 VAL A N 1
ATOM 682 C CA . VAL A 1 85 ? -2.809 -13.660 -0.193 1.00 72.12 85 VAL A CA 1
ATOM 683 C C . VAL A 1 85 ? -3.392 -15.069 -0.350 1.00 72.12 85 VAL A C 1
ATOM 685 O O . VAL A 1 85 ? -4.174 -15.514 0.491 1.00 72.12 85 VAL A O 1
ATOM 688 N N . SER A 1 86 ? -2.998 -15.793 -1.401 1.00 71.81 86 SER A N 1
ATOM 689 C CA . SER A 1 86 ? -3.436 -17.176 -1.623 1.00 71.81 86 SER A CA 1
ATOM 690 C C . SER A 1 86 ? -2.887 -18.122 -0.550 1.00 71.81 86 SER 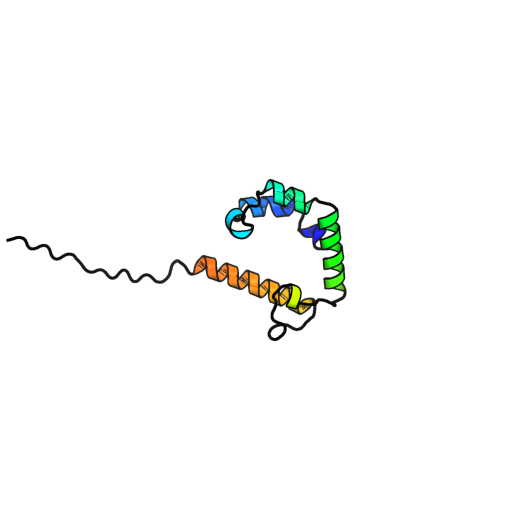A C 1
ATOM 692 O O . SER A 1 86 ? -3.659 -18.889 0.028 1.00 71.81 86 SER A O 1
ATOM 694 N N . ASP A 1 87 ? -1.598 -18.020 -0.213 1.00 67.06 87 ASP A N 1
ATOM 695 C CA . ASP A 1 87 ? -0.967 -18.817 0.849 1.00 67.06 87 ASP A CA 1
ATOM 696 C C . ASP A 1 87 ? -1.599 -18.543 2.232 1.00 67.06 87 ASP A C 1
ATOM 698 O O . ASP A 1 87 ? -1.795 -19.470 3.023 1.00 67.06 87 ASP A O 1
ATOM 702 N N . GLU A 1 88 ? -1.991 -17.296 2.520 1.00 58.94 88 GLU A N 1
ATOM 703 C CA . GLU A 1 88 ? -2.664 -16.926 3.777 1.00 58.94 88 GLU A CA 1
ATOM 704 C C . GLU A 1 88 ? -4.072 -17.550 3.887 1.00 58.94 88 GLU A C 1
ATOM 706 O O . GLU A 1 88 ? -4.481 -18.020 4.954 1.00 58.94 88 GLU A O 1
ATOM 711 N N . SER A 1 89 ? -4.794 -17.651 2.765 1.00 54.84 89 SER A N 1
ATOM 712 C CA . SER A 1 89 ? -6.113 -18.298 2.716 1.00 54.84 89 SER A CA 1
ATOM 713 C C . SER A 1 89 ? -6.057 -19.824 2.912 1.00 54.84 89 SER A C 1
ATOM 715 O O . SER A 1 89 ? -6.954 -20.406 3.529 1.00 54.84 89 SER A O 1
ATOM 717 N N . GLU A 1 90 ? -4.976 -20.475 2.471 1.00 50.47 90 GLU A N 1
ATOM 718 C CA . GLU A 1 90 ? -4.735 -21.916 2.649 1.00 50.47 90 GLU A CA 1
ATOM 719 C C . GLU A 1 90 ? -4.310 -22.257 4.096 1.00 50.47 90 GLU A C 1
ATOM 721 O O . GLU A 1 90 ? -4.596 -23.349 4.607 1.00 50.47 90 GLU A O 1
ATOM 726 N N . GLN A 1 91 ? -3.678 -21.318 4.810 1.00 45.28 91 GLN A N 1
ATOM 727 C CA . GLN A 1 91 ? -3.339 -21.485 6.228 1.00 45.28 91 GLN A CA 1
ATOM 728 C C . GLN A 1 91 ? -4.565 -21.426 7.149 1.00 45.28 91 GLN A C 1
ATOM 730 O O . GLN A 1 91 ? -4.662 -22.235 8.071 1.00 45.28 91 GLN A O 1
ATOM 735 N N . LEU A 1 92 ? -5.555 -20.572 6.869 1.00 43.38 92 LEU A N 1
ATOM 736 C CA . LEU A 1 92 ? -6.779 -20.492 7.684 1.00 43.38 92 LEU A CA 1
ATOM 737 C C . LEU A 1 92 ? -7.685 -21.739 7.548 1.00 43.38 92 LEU A C 1
ATOM 739 O O . LEU A 1 92 ? -8.523 -22.002 8.410 1.00 43.38 92 LEU A O 1
ATOM 743 N N . GLY A 1 93 ? -7.509 -22.539 6.489 1.00 39.03 93 GLY A N 1
ATOM 744 C CA . GLY A 1 93 ? -8.268 -23.773 6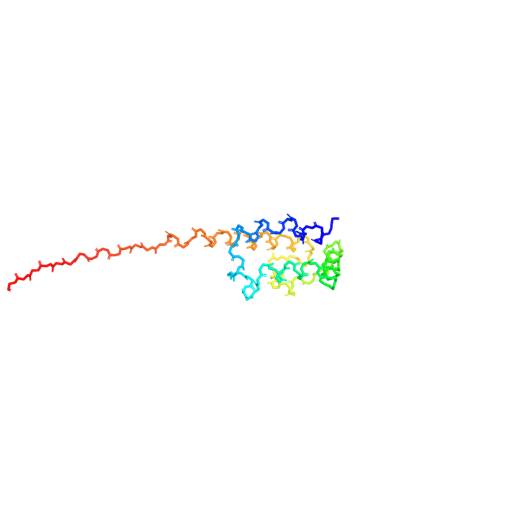.240 1.00 39.03 93 GLY A CA 1
ATOM 745 C C . GLY A 1 93 ? -7.604 -25.074 6.713 1.00 39.03 93 GLY A C 1
ATOM 746 O O . GLY A 1 93 ? -8.240 -26.130 6.661 1.00 39.03 93 GLY A O 1
ATOM 747 N N . SER A 1 94 ? -6.345 -25.043 7.163 1.00 39.91 94 SER A N 1
ATOM 748 C CA . SER A 1 94 ? -5.547 -26.263 7.382 1.00 39.91 94 SER A CA 1
ATOM 749 C C . SER A 1 94 ? -5.296 -26.646 8.848 1.00 39.91 94 SER A C 1
ATOM 751 O O . SER A 1 94 ? -4.788 -27.739 9.099 1.00 39.91 94 SER A O 1
ATOM 753 N N . ASP A 1 95 ? -5.777 -25.871 9.825 1.00 39.44 95 ASP A N 1
ATOM 754 C CA . ASP A 1 95 ? -5.711 -26.237 11.256 1.00 39.44 95 ASP A CA 1
ATOM 755 C C . ASP A 1 95 ? -6.824 -27.205 11.729 1.00 39.44 95 ASP A C 1
ATOM 757 O O . ASP A 1 95 ? -6.953 -27.502 12.916 1.00 39.44 95 ASP A O 1
ATOM 761 N N . LEU A 1 96 ? -7.629 -27.767 10.815 1.00 45.81 96 LEU A N 1
ATOM 762 C CA . LEU A 1 96 ? -8.648 -28.786 11.144 1.00 45.81 96 LEU A CA 1
ATOM 763 C C . LEU A 1 96 ? -8.282 -30.217 10.728 1.00 45.81 96 LEU A C 1
ATOM 765 O O . LEU A 1 96 ? -9.090 -31.138 10.872 1.00 45.81 96 LEU A O 1
ATOM 769 N N . ARG A 1 97 ? -7.068 -30.456 10.232 1.00 50.25 97 ARG A N 1
ATOM 770 C CA . ARG A 1 97 ? -6.643 -31.804 9.834 1.00 50.25 97 ARG A CA 1
ATOM 771 C C . ARG A 1 97 ? -5.156 -31.954 10.126 1.00 50.25 97 ARG A C 1
ATOM 773 O O . ARG A 1 97 ? -4.316 -31.764 9.261 1.00 50.25 97 ARG A O 1
ATOM 780 N N . SER A 1 98 ? -4.761 -32.330 11.336 1.00 52.69 98 SER A N 1
ATOM 781 C CA . SER A 1 98 ? -4.609 -33.753 11.653 1.00 52.69 98 SER A CA 1
ATOM 782 C C . SER A 1 98 ? -4.346 -33.951 13.148 1.00 52.69 98 SER A C 1
ATOM 784 O O . SER A 1 98 ? -3.198 -33.968 13.583 1.00 52.69 98 SER A O 1
ATOM 786 N N . GLN A 1 99 ? -5.395 -34.188 13.935 1.00 48.00 99 GLN A N 1
ATOM 787 C CA . GLN A 1 99 ? -5.251 -34.936 15.182 1.00 48.00 99 GLN A CA 1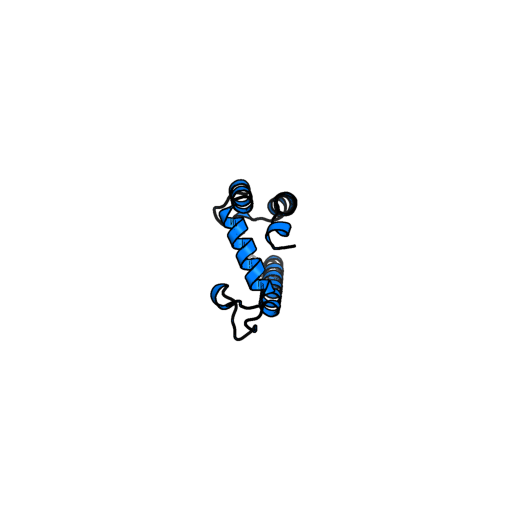
ATOM 788 C C . GLN A 1 99 ? -5.935 -36.294 14.983 1.00 48.00 99 GLN A C 1
ATOM 790 O O . GLN A 1 99 ? -7.161 -36.372 15.059 1.00 48.00 99 GLN A O 1
ATOM 795 N N . PRO A 1 100 ? -5.200 -37.388 14.710 1.00 45.50 100 PRO A N 1
ATOM 796 C CA . PRO A 1 100 ? -5.726 -38.701 15.021 1.00 45.50 100 PRO A CA 1
ATOM 797 C C . PRO A 1 100 ? -5.738 -38.789 16.546 1.00 45.50 100 PRO A C 1
ATOM 799 O O . PRO A 1 100 ? -4.715 -39.008 17.194 1.00 45.50 100 PRO A O 1
ATOM 802 N N . CYS A 1 101 ? -6.908 -38.529 17.117 1.00 45.62 101 CYS A N 1
ATOM 803 C CA . CYS A 1 101 ? -7.260 -38.871 18.480 1.00 45.62 101 CYS A CA 1
ATOM 804 C C . CYS A 1 101 ? -6.859 -40.330 18.726 1.00 45.62 101 CYS A C 1
ATOM 806 O O . CYS A 1 101 ? -7.515 -41.269 18.274 1.00 45.62 101 CYS A O 1
ATOM 808 N N . ASN A 1 102 ? -5.727 -40.511 19.406 1.00 47.81 102 ASN A N 1
ATOM 809 C CA . ASN A 1 102 ? -5.266 -41.817 19.831 1.00 47.81 102 ASN A CA 1
ATOM 810 C C . ASN A 1 102 ? -6.162 -42.234 21.001 1.00 47.81 102 ASN A C 1
ATOM 812 O O . ASN A 1 102 ? -5.925 -41.899 22.160 1.00 47.81 102 ASN A O 1
ATOM 816 N N . ARG A 1 103 ? -7.278 -42.865 20.636 1.00 53.91 103 ARG A N 1
ATOM 817 C CA . ARG A 1 103 ? -8.252 -43.496 21.516 1.00 53.91 103 ARG A CA 1
ATOM 818 C C . ARG A 1 103 ? -7.574 -44.684 22.198 1.00 53.91 103 ARG A C 1
ATOM 820 O O . ARG A 1 103 ? -7.578 -45.788 21.668 1.00 53.91 103 ARG A O 1
ATOM 827 N N . GLY A 1 104 ? -6.948 -44.430 23.340 1.00 51.72 104 GLY A N 1
ATOM 828 C CA . GLY A 1 104 ? -6.606 -45.458 24.315 1.00 51.72 104 GLY A CA 1
ATOM 829 C C . GLY A 1 104 ? -7.674 -45.461 25.401 1.00 51.72 104 GLY A C 1
ATOM 830 O O . GLY A 1 104 ? -7.689 -44.563 26.238 1.00 51.72 104 GLY A O 1
ATOM 831 N N . ASP A 1 105 ? -8.598 -46.416 25.334 1.00 66.25 105 ASP A N 1
ATOM 832 C CA . ASP A 1 105 ? -9.620 -46.662 26.353 1.00 66.25 105 ASP A CA 1
ATOM 833 C C . ASP A 1 105 ? -8.995 -46.890 27.752 1.00 66.25 105 ASP A C 1
ATOM 835 O O . ASP A 1 105 ? -7.939 -47.525 27.855 1.00 66.25 105 ASP A O 1
ATOM 839 N N . PRO A 1 106 ? -9.629 -46.423 28.847 1.00 60.91 106 PRO A N 1
ATOM 840 C CA . PRO A 1 106 ? -9.247 -46.809 30.196 1.00 60.91 106 PRO A CA 1
ATOM 841 C C . PRO A 1 106 ? -9.835 -48.191 30.502 1.00 60.91 106 PRO A C 1
ATOM 843 O O . PRO A 1 106 ? -11.053 -48.359 30.564 1.00 60.91 106 PRO A O 1
ATOM 846 N N . VAL A 1 107 ? -8.973 -49.187 30.695 1.00 76.75 107 VAL A N 1
ATOM 847 C CA . VAL A 1 107 ? -9.388 -50.471 31.269 1.00 76.75 107 VAL A CA 1
ATOM 848 C C . VAL A 1 107 ? -9.531 -50.305 32.783 1.00 76.75 107 VAL A C 1
ATOM 850 O O . VAL A 1 107 ? -8.555 -50.183 33.519 1.00 76.75 107 VAL A O 1
AT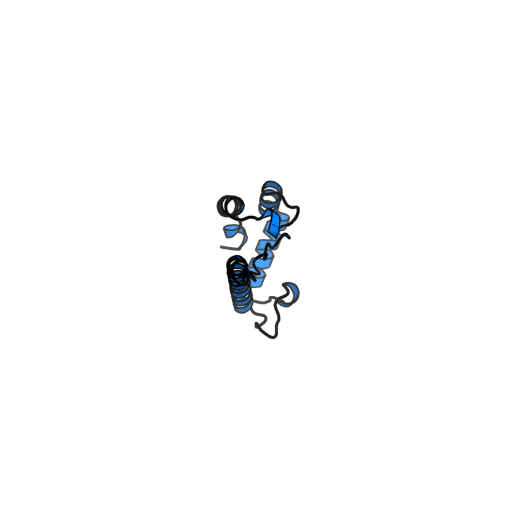OM 853 N N . ASP A 1 108 ? -10.785 -50.207 33.209 1.00 73.75 108 ASP A N 1
ATOM 854 C CA . ASP A 1 108 ? -11.254 -50.341 34.585 1.00 73.75 108 ASP A CA 1
ATOM 855 C C . ASP A 1 108 ? -11.230 -51.824 34.969 1.00 73.75 108 ASP A C 1
ATOM 857 O O . ASP A 1 108 ? -11.972 -52.606 34.385 1.00 7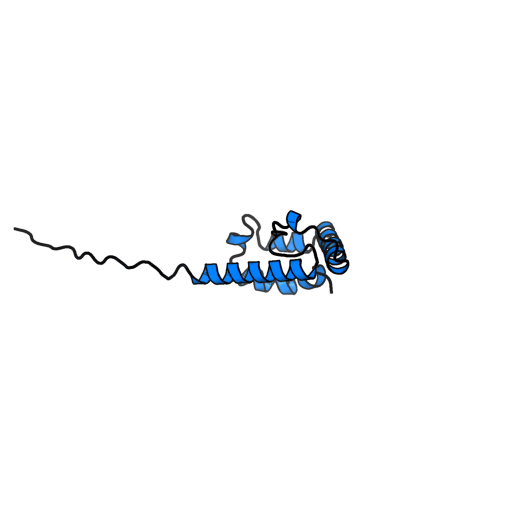3.75 108 ASP A O 1
ATOM 861 N N . GLU A 1 109 ? -10.393 -52.214 35.932 1.00 61.78 109 GLU A N 1
ATOM 862 C CA . GLU A 1 109 ? -10.633 -53.412 36.743 1.00 61.78 109 GLU A CA 1
ATOM 863 C C . GLU A 1 109 ? -10.180 -53.137 38.179 1.00 61.78 109 GLU A C 1
ATOM 865 O O . GLU A 1 109 ? -8.993 -53.137 38.510 1.00 61.78 109 GLU A O 1
ATOM 870 N N . GLY A 1 110 ? -11.160 -52.870 39.040 1.00 56.00 110 GLY A N 1
ATOM 871 C CA . GLY A 1 110 ? -11.007 -53.031 40.474 1.00 56.00 110 GLY A CA 1
ATOM 872 C C . GLY A 1 110 ? -11.226 -54.490 40.866 1.00 56.00 110 GLY A C 1
ATOM 873 O O . GLY A 1 110 ? -12.291 -55.035 40.584 1.00 56.00 110 GLY A O 1
ATOM 874 N N . GLN A 1 111 ? -10.246 -55.076 41.560 1.00 43.00 111 GLN A N 1
ATOM 875 C CA . GLN A 1 111 ? -10.417 -55.968 42.717 1.00 43.00 111 GLN A CA 1
ATOM 876 C C . GLN A 1 111 ? -9.081 -56.215 43.421 1.00 43.00 111 GLN A C 1
ATOM 878 O O . GLN A 1 111 ? -8.096 -56.562 42.737 1.00 43.00 111 GLN A O 1
#

pLDDT: mean 72.76, std 13.41, range [39.03, 92.38]

Foldseek 3Di:
DFVLVCLACVNVVVVVVVDPVCVVVPPDDPVNSNVLSVDPVNVVVRVVVSVCLVVQQADCVVVVQDCVVFPSGSVSVVVSVVVVVVVVVVVVVPPPDDDPPPDDDDDDDDD